Protein AF-A0A925SNQ6-F1 (afdb_monomer)

Structure (mmCIF, N/CA/C/O backbone):
data_AF-A0A925SNQ6-F1
#
_entry.id   AF-A0A925SNQ6-F1
#
loop_
_atom_site.group_PDB
_atom_site.id
_atom_site.type_symbol
_atom_site.label_atom_id
_atom_site.label_alt_id
_atom_site.label_comp_id
_atom_site.label_asym_id
_atom_site.label_entity_id
_atom_site.label_seq_id
_atom_site.pdbx_PDB_ins_code
_atom_site.Cartn_x
_atom_site.Cartn_y
_atom_site.Cartn_z
_atom_site.occupancy
_atom_site.B_iso_or_equiv
_atom_site.auth_seq_id
_atom_site.auth_comp_id
_atom_site.auth_asym_id
_atom_site.auth_atom_id
_atom_site.pdbx_PDB_model_num
ATOM 1 N N . MET A 1 1 ? 7.681 -14.887 9.398 1.00 51.47 1 MET A N 1
ATOM 2 C CA . MET A 1 1 ? 6.374 -14.818 8.702 1.00 51.47 1 MET A CA 1
ATOM 3 C C . MET A 1 1 ? 6.646 -14.800 7.192 1.00 51.47 1 MET A C 1
ATOM 5 O O . MET A 1 1 ? 6.186 -13.917 6.493 1.00 51.47 1 MET A O 1
ATOM 9 N N . GLU A 1 2 ? 7.468 -15.735 6.699 1.00 41.16 2 GLU A N 1
ATOM 10 C CA . GLU A 1 2 ? 8.160 -15.590 5.398 1.00 41.16 2 GLU A CA 1
ATOM 11 C C . GLU A 1 2 ? 7.410 -16.231 4.215 1.00 41.16 2 GLU A C 1
ATOM 13 O O . GLU A 1 2 ? 7.715 -15.932 3.071 1.00 41.16 2 GLU A O 1
ATOM 18 N N . ASN A 1 3 ? 6.364 -17.026 4.477 1.00 43.84 3 ASN A N 1
ATOM 19 C CA . ASN A 1 3 ? 5.560 -17.715 3.450 1.00 43.84 3 ASN A CA 1
ATOM 20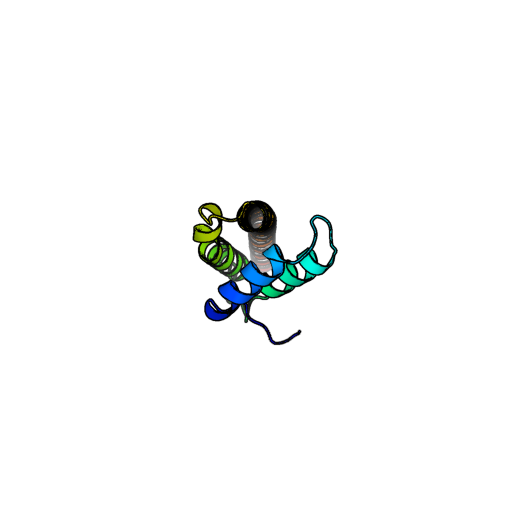 C C . ASN A 1 3 ? 4.154 -17.110 3.243 1.00 43.84 3 ASN A C 1
ATOM 22 O O . ASN A 1 3 ? 3.248 -17.793 2.778 1.00 43.84 3 ASN A O 1
ATOM 26 N N . TYR A 1 4 ? 3.923 -15.863 3.655 1.00 51.34 4 TYR A N 1
ATOM 27 C CA . TYR A 1 4 ? 2.594 -15.235 3.647 1.00 51.34 4 TYR A CA 1
ATOM 28 C C . TYR A 1 4 ? 2.375 -14.402 2.377 1.00 51.34 4 TYR A C 1
ATOM 30 O O . TYR A 1 4 ? 3.110 -13.445 2.189 1.00 51.34 4 TYR A O 1
ATOM 38 N N . ALA A 1 5 ? 1.383 -14.712 1.532 1.00 53.25 5 ALA A N 1
ATOM 39 C CA . ALA A 1 5 ? 1.168 -14.026 0.245 1.00 53.25 5 ALA A CA 1
ATOM 40 C C . ALA A 1 5 ? 0.043 -12.964 0.256 1.00 53.25 5 ALA A C 1
ATOM 42 O O . ALA A 1 5 ? -0.270 -12.379 -0.785 1.00 53.25 5 ALA A O 1
ATOM 43 N N . GLY A 1 6 ? -0.560 -12.684 1.418 1.00 55.88 6 GLY A N 1
ATOM 44 C CA . GLY A 1 6 ? -1.589 -11.647 1.555 1.00 55.88 6 GLY A CA 1
ATOM 45 C C . GLY A 1 6 ? -2.935 -12.019 0.932 1.00 55.88 6 GLY A C 1
ATOM 46 O O . GLY A 1 6 ? -3.615 -11.157 0.382 1.00 55.88 6 GLY A O 1
ATOM 47 N N . GLU A 1 7 ? -3.339 -13.290 0.986 1.00 66.12 7 GLU A N 1
ATOM 48 C CA . GLU A 1 7 ? -4.611 -13.742 0.421 1.00 66.12 7 GLU A CA 1
ATOM 49 C C . GLU A 1 7 ? -5.815 -13.030 1.065 1.00 66.12 7 GLU A C 1
ATOM 51 O O . GLU A 1 7 ? -5.816 -12.735 2.261 1.00 66.12 7 GLU A O 1
ATOM 56 N N . HIS A 1 8 ? -6.909 -12.837 0.319 1.00 61.94 8 HIS A N 1
ATOM 57 C CA . HIS A 1 8 ? -8.115 -12.141 0.798 1.00 61.94 8 HIS A CA 1
ATOM 58 C C . HIS A 1 8 ? -8.677 -12.654 2.138 1.00 61.94 8 HIS A C 1
ATOM 60 O O . HIS A 1 8 ? -9.262 -11.875 2.891 1.00 61.94 8 HIS A O 1
ATOM 66 N N . PHE A 1 9 ? -8.499 -13.936 2.483 1.00 64.81 9 PHE A N 1
ATOM 67 C CA . PHE A 1 9 ? -8.967 -14.471 3.771 1.00 64.81 9 PHE A CA 1
ATOM 68 C C . PHE A 1 9 ? -8.243 -13.833 4.970 1.00 64.81 9 PHE A C 1
ATOM 70 O O . PHE A 1 9 ? -8.800 -13.712 6.064 1.00 64.81 9 PHE A O 1
ATOM 77 N N . THR A 1 10 ? -7.015 -13.368 4.755 1.00 74.19 10 THR A N 1
ATOM 78 C CA . THR A 1 10 ? -6.146 -12.793 5.782 1.00 74.19 10 THR A CA 1
ATOM 79 C C . THR A 1 10 ? -6.475 -11.324 6.052 1.00 74.19 10 THR A C 1
ATOM 81 O O . THR A 1 10 ? -6.227 -10.829 7.148 1.00 74.19 10 THR A O 1
ATOM 84 N N . HIS A 1 11 ? -7.166 -10.652 5.121 1.00 83.00 11 HIS A N 1
ATOM 85 C CA . HIS A 1 11 ? -7.592 -9.254 5.244 1.00 83.00 11 HIS A CA 1
ATOM 86 C C . HIS A 1 11 ? -8.453 -9.014 6.485 1.00 83.00 11 HIS A C 1
ATOM 88 O O . HIS A 1 11 ? -8.384 -7.960 7.118 1.00 83.00 11 HIS A O 1
ATOM 94 N N . ARG A 1 12 ? -9.267 -10.002 6.875 1.00 85.94 12 ARG A N 1
ATOM 95 C CA . ARG A 1 12 ? -10.040 -9.937 8.119 1.00 85.94 12 ARG A CA 1
ATOM 96 C C . ARG A 1 12 ? -9.127 -9.879 9.345 1.00 85.94 12 ARG A C 1
ATOM 98 O O . ARG A 1 12 ? -9.395 -9.092 10.248 1.00 85.94 12 ARG A O 1
ATOM 105 N N . ILE A 1 13 ? -8.072 -10.690 9.363 1.00 88.31 13 ILE A N 1
ATOM 106 C CA . ILE A 1 13 ? -7.112 -10.754 10.468 1.00 88.31 13 ILE A CA 1
ATOM 107 C C . ILE A 1 13 ? -6.290 -9.467 10.508 1.00 88.31 13 ILE A C 1
ATOM 109 O O . ILE A 1 13 ? -6.194 -8.857 11.565 1.00 88.31 13 ILE A O 1
ATOM 113 N N . CYS A 1 14 ? -5.786 -8.992 9.367 1.00 90.75 14 CYS A N 1
ATOM 114 C CA . CYS A 1 14 ? -5.042 -7.733 9.287 1.00 90.75 14 CYS A CA 1
ATOM 115 C C . CYS A 1 14 ? -5.861 -6.551 9.817 1.00 90.75 14 CYS A C 1
ATOM 117 O O . CYS A 1 14 ? -5.369 -5.800 10.653 1.00 90.75 14 CYS A O 1
ATOM 119 N N . ARG A 1 15 ? -7.133 -6.420 9.412 1.00 92.25 15 ARG A N 1
ATOM 120 C CA . ARG A 1 15 ? -8.017 -5.369 9.945 1.00 92.25 15 ARG A CA 1
ATOM 121 C C . ARG A 1 15 ? -8.220 -5.495 11.453 1.00 92.25 15 ARG A C 1
ATOM 123 O O . ARG A 1 15 ? -8.112 -4.496 12.154 1.00 92.25 15 ARG A O 1
ATOM 130 N N . ALA A 1 16 ? -8.447 -6.708 11.958 1.00 91.69 16 ALA A N 1
ATOM 131 C CA . ALA A 1 16 ? -8.577 -6.939 13.396 1.00 91.69 16 ALA A CA 1
ATOM 132 C C . ALA A 1 16 ? -7.293 -6.566 14.162 1.00 91.69 16 ALA A C 1
ATOM 134 O O . ALA A 1 16 ? -7.378 -5.955 15.223 1.00 91.69 16 ALA A O 1
ATOM 135 N N . LEU A 1 17 ? -6.115 -6.874 13.608 1.00 92.75 17 LEU A N 1
ATOM 136 C CA . LEU A 1 17 ? -4.823 -6.478 14.172 1.00 92.75 17 LEU A CA 1
ATOM 137 C C . LEU A 1 17 ? -4.666 -4.951 14.200 1.00 92.75 17 LEU A C 1
ATOM 139 O O . LEU A 1 17 ? -4.322 -4.394 15.236 1.00 92.75 17 LEU A O 1
ATOM 143 N N . ILE A 1 18 ? -4.983 -4.261 13.104 1.00 94.44 18 ILE A N 1
ATOM 144 C CA . ILE A 1 18 ? -4.919 -2.790 13.025 1.00 94.44 18 ILE A CA 1
ATOM 145 C C . ILE A 1 18 ? -5.847 -2.128 14.056 1.00 94.44 18 ILE A C 1
ATOM 147 O O . ILE A 1 18 ? -5.519 -1.080 14.607 1.00 94.44 18 ILE A O 1
ATOM 151 N N . GLU A 1 19 ? -7.006 -2.727 14.345 1.00 93.81 19 GLU A N 1
ATOM 152 C CA . GLU A 1 19 ? -7.929 -2.200 15.357 1.00 93.81 19 GLU A CA 1
ATOM 153 C C . GLU A 1 19 ? -7.349 -2.273 16.780 1.00 93.81 19 GLU A C 1
ATOM 155 O O . GLU A 1 19 ? -7.487 -1.310 17.543 1.00 93.81 19 GLU A O 1
ATOM 160 N N . ILE A 1 20 ? -6.701 -3.390 17.134 1.00 94.38 20 ILE A N 1
ATOM 161 C CA . ILE A 1 20 ? -6.170 -3.624 18.489 1.00 94.38 20 ILE A CA 1
ATOM 162 C C . ILE A 1 20 ? -4.805 -2.975 18.724 1.00 94.38 20 ILE A C 1
ATOM 164 O O . ILE A 1 20 ? -4.483 -2.632 19.861 1.00 94.38 20 ILE A O 1
ATOM 168 N N . ILE A 1 21 ? -3.996 -2.813 17.675 1.00 93.00 21 ILE A N 1
ATOM 169 C CA . ILE A 1 21 ? -2.658 -2.244 17.795 1.00 93.00 21 ILE A CA 1
ATOM 170 C C . ILE A 1 21 ? -2.778 -0.730 18.099 1.00 93.00 21 ILE A C 1
ATOM 172 O O . ILE A 1 21 ? -3.609 -0.026 17.499 1.00 93.00 21 ILE A O 1
ATOM 176 N N . PRO A 1 22 ? -2.011 -0.200 19.073 1.00 93.06 22 PRO A N 1
ATOM 177 C CA . PRO A 1 22 ? -1.955 1.234 19.330 1.00 93.06 22 PRO A CA 1
ATOM 178 C C . PRO A 1 22 ? -1.485 2.019 18.105 1.00 93.06 22 PRO A C 1
ATOM 180 O O . PRO A 1 22 ? -0.723 1.531 17.274 1.00 93.06 22 PRO A O 1
ATOM 183 N N . GLU A 1 23 ? -1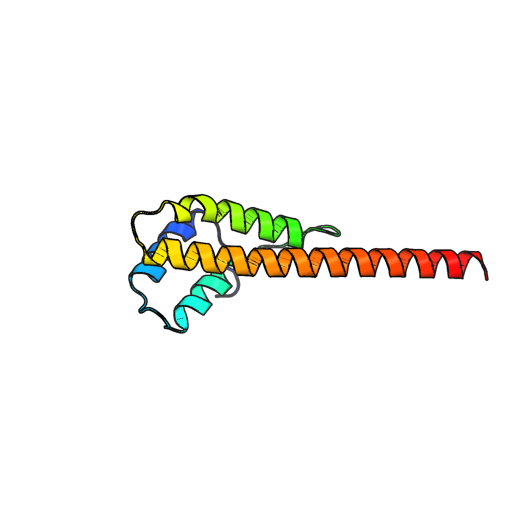.939 3.262 17.996 1.00 84.00 23 GLU A N 1
ATOM 184 C CA . GLU A 1 23 ? -1.432 4.163 16.962 1.00 84.00 23 GLU A CA 1
ATOM 185 C C . GLU A 1 23 ? 0.061 4.428 17.224 1.00 84.00 23 GLU A C 1
ATOM 187 O O . GLU A 1 23 ? 0.457 4.603 18.376 1.00 84.00 23 GLU A O 1
ATOM 192 N N . ASN A 1 24 ? 0.878 4.440 16.166 1.00 85.12 24 ASN A N 1
ATOM 193 C CA . ASN A 1 24 ? 2.347 4.572 16.206 1.00 85.12 24 ASN A CA 1
ATOM 194 C C . ASN A 1 24 ? 3.124 3.376 16.784 1.00 85.12 24 ASN A C 1
ATOM 196 O O . ASN A 1 24 ? 4.303 3.505 17.095 1.00 85.12 24 ASN A O 1
ATOM 200 N N . ASP A 1 25 ? 2.491 2.214 16.925 1.00 92.75 25 ASP A N 1
ATOM 201 C CA . ASP A 1 25 ? 3.186 0.984 17.297 1.00 92.75 25 ASP A CA 1
ATOM 202 C C . ASP A 1 25 ? 3.836 0.327 16.067 1.00 92.75 25 ASP A C 1
ATOM 204 O O . ASP A 1 25 ? 3.179 0.111 15.043 1.00 92.75 25 ASP A O 1
ATOM 208 N N . ASP A 1 26 ? 5.111 -0.050 16.184 1.00 90.06 26 ASP A N 1
ATOM 209 C CA . ASP A 1 26 ? 5.912 -0.640 15.099 1.00 90.06 26 ASP A CA 1
ATOM 210 C C . ASP A 1 26 ? 5.307 -1.928 14.515 1.00 90.06 26 ASP A C 1
ATOM 212 O O . ASP A 1 26 ? 5.580 -2.304 13.370 1.00 90.06 26 ASP A O 1
ATOM 216 N N . ARG A 1 27 ? 4.428 -2.612 15.260 1.00 91.50 27 ARG A N 1
ATOM 217 C CA . ARG A 1 27 ? 3.716 -3.796 14.758 1.00 91.50 27 ARG A CA 1
ATOM 218 C C . ARG A 1 27 ? 2.780 -3.469 13.597 1.00 91.50 27 ARG A C 1
ATOM 220 O O . ARG A 1 27 ? 2.504 -4.368 12.804 1.00 91.50 27 ARG A O 1
ATOM 227 N N . LEU A 1 28 ? 2.344 -2.217 13.431 1.00 92.12 28 LEU A N 1
ATOM 228 C CA . LEU A 1 28 ? 1.633 -1.787 12.220 1.00 92.12 28 LEU A CA 1
ATOM 229 C C . LEU A 1 28 ? 2.510 -1.960 10.971 1.00 92.12 28 LEU A C 1
ATOM 231 O O . LEU A 1 28 ? 2.020 -2.441 9.951 1.00 92.12 28 LEU A O 1
ATOM 235 N N . GLY A 1 29 ? 3.814 -1.689 11.078 1.00 90.56 29 GLY A N 1
ATOM 236 C CA . GLY A 1 29 ? 4.778 -1.950 10.008 1.00 90.56 29 GLY A CA 1
ATOM 237 C C . GLY A 1 29 ? 4.908 -3.440 9.681 1.00 90.56 29 GLY A C 1
ATOM 238 O O . GLY A 1 29 ? 5.038 -3.818 8.522 1.00 90.56 29 GLY A O 1
ATOM 239 N N . SER A 1 30 ? 4.774 -4.324 10.674 1.00 89.81 30 SER A N 1
ATOM 240 C CA . SER A 1 30 ? 4.744 -5.775 10.422 1.00 89.81 30 SER A CA 1
ATOM 241 C C . SER A 1 30 ? 3.496 -6.207 9.643 1.00 89.81 30 SER A C 1
ATOM 243 O O . SER A 1 30 ? 3.585 -7.078 8.778 1.00 89.81 30 SER A O 1
ATOM 245 N N . VAL A 1 31 ? 2.338 -5.590 9.917 1.00 91.12 31 VAL A N 1
ATOM 246 C CA . VAL A 1 31 ? 1.105 -5.826 9.144 1.00 91.12 31 VAL A CA 1
ATOM 247 C C . VAL A 1 31 ? 1.273 -5.332 7.707 1.00 91.12 31 VAL A C 1
ATOM 249 O O . VAL A 1 31 ? 0.871 -6.026 6.775 1.00 91.12 31 VAL A O 1
ATOM 252 N N . GLU A 1 32 ? 1.904 -4.174 7.519 1.00 90.75 32 GLU A N 1
ATOM 253 C CA . GLU A 1 32 ? 2.251 -3.655 6.195 1.00 90.75 32 GLU A CA 1
ATOM 254 C C . GLU A 1 32 ? 3.166 -4.613 5.425 1.00 90.75 32 GLU A C 1
ATOM 256 O O . GLU A 1 32 ? 2.843 -4.968 4.293 1.00 90.75 32 GLU A O 1
ATOM 261 N N . VAL A 1 33 ? 4.264 -5.076 6.031 1.00 87.50 33 VAL A N 1
ATOM 262 C CA . VAL A 1 33 ? 5.204 -6.024 5.404 1.00 87.50 33 VAL A CA 1
ATOM 263 C C . VAL A 1 33 ? 4.499 -7.316 5.005 1.00 87.50 33 VAL A C 1
ATOM 265 O O . VAL A 1 33 ? 4.709 -7.816 3.900 1.00 87.50 33 VAL A O 1
ATOM 268 N N . ALA A 1 34 ? 3.629 -7.833 5.873 1.00 86.50 34 ALA A N 1
ATOM 269 C CA . ALA A 1 34 ? 2.825 -9.001 5.560 1.00 86.50 34 ALA A CA 1
ATOM 270 C C . ALA A 1 34 ? 1.954 -8.728 4.320 1.00 86.50 34 ALA A C 1
ATOM 272 O O . ALA A 1 34 ? 2.043 -9.454 3.331 1.00 86.50 34 ALA A O 1
ATOM 273 N N . LEU A 1 35 ? 1.160 -7.652 4.328 1.00 87.56 35 LEU A N 1
ATOM 274 C CA . LEU A 1 35 ? 0.294 -7.289 3.200 1.00 87.56 35 LEU A CA 1
ATOM 275 C C . LEU A 1 35 ? 1.078 -7.028 1.913 1.00 87.56 35 LEU A C 1
ATOM 277 O O . LEU A 1 35 ? 0.575 -7.298 0.827 1.00 87.56 35 LEU A O 1
ATOM 281 N N . LEU A 1 36 ? 2.297 -6.506 2.016 1.00 86.19 36 LEU A N 1
ATOM 282 C CA . LEU A 1 36 ? 3.169 -6.188 0.893 1.00 86.19 36 LEU A CA 1
ATOM 283 C C . LEU A 1 36 ? 3.753 -7.425 0.209 1.00 86.19 36 LEU A C 1
ATOM 285 O O . LEU A 1 36 ? 4.043 -7.343 -0.981 1.00 86.19 36 LEU A O 1
ATOM 289 N N . ASN A 1 37 ? 3.905 -8.551 0.903 1.00 80.81 37 ASN A N 1
ATOM 290 C CA . ASN A 1 37 ? 4.542 -9.730 0.326 1.00 80.81 37 ASN A CA 1
ATOM 291 C C . ASN A 1 37 ? 3.773 -10.219 -0.918 1.00 80.81 37 ASN A C 1
ATOM 293 O O . ASN A 1 37 ? 2.592 -10.572 -0.846 1.00 80.81 37 ASN A O 1
ATOM 297 N N . THR A 1 38 ? 4.408 -10.155 -2.087 1.00 66.88 38 THR A N 1
ATOM 298 C CA . THR A 1 38 ? 3.861 -10.599 -3.371 1.00 66.88 38 THR A CA 1
ATOM 299 C C . THR A 1 38 ? 4.317 -12.042 -3.584 1.00 66.88 38 THR A C 1
ATOM 301 O O . THR A 1 38 ? 5.511 -12.316 -3.588 1.00 66.88 38 THR A O 1
ATOM 304 N N . GL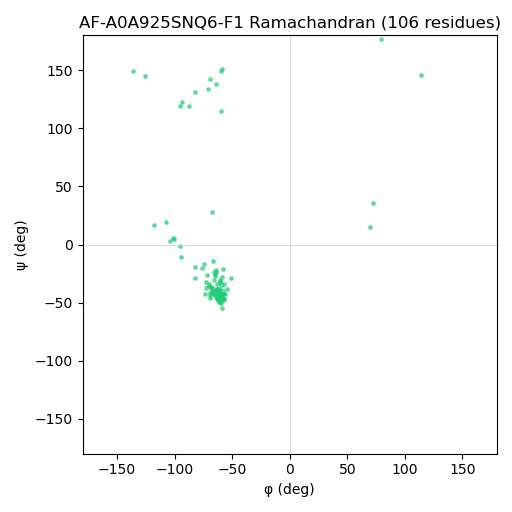Y A 1 39 ? 3.392 -12.993 -3.765 1.00 60.34 39 GLY A N 1
ATOM 305 C CA . GLY A 1 39 ? 3.704 -14.418 -3.998 1.00 60.34 39 GLY A CA 1
ATOM 306 C C . GLY A 1 39 ? 4.391 -14.725 -5.343 1.00 60.34 39 GLY A C 1
ATOM 307 O O . GLY A 1 39 ? 4.214 -15.811 -5.886 1.00 60.34 39 GLY A O 1
ATOM 308 N N . GLY A 1 40 ? 5.137 -13.764 -5.892 1.00 57.91 40 GLY A N 1
ATOM 309 C CA . GLY A 1 40 ? 5.755 -13.763 -7.213 1.00 57.91 40 GLY A CA 1
ATOM 310 C C . GLY A 1 40 ? 5.149 -12.698 -8.131 1.00 57.91 40 GLY A C 1
ATOM 311 O O . GLY A 1 40 ? 3.955 -12.410 -8.066 1.00 57.91 40 GLY A O 1
ATOM 312 N N . ALA A 1 41 ? 5.977 -12.119 -9.001 1.00 68.25 41 ALA A N 1
ATOM 313 C CA . ALA A 1 41 ? 5.513 -11.325 -10.132 1.00 68.25 41 ALA A CA 1
ATOM 314 C C . ALA A 1 41 ? 6.301 -11.687 -11.392 1.00 68.25 41 ALA A C 1
ATOM 316 O O . ALA A 1 41 ? 7.463 -12.083 -11.306 1.00 68.25 41 ALA A O 1
ATOM 317 N N . TRP A 1 42 ? 5.658 -11.568 -12.551 1.00 60.22 42 TRP A N 1
ATOM 318 C CA . TRP A 1 42 ? 6.191 -12.051 -13.823 1.00 60.22 42 TRP A CA 1
ATOM 319 C C . TRP A 1 42 ? 6.209 -10.937 -14.865 1.00 60.22 42 TRP A C 1
ATOM 321 O O . TRP A 1 42 ? 5.310 -10.103 -14.907 1.00 60.22 42 TRP A O 1
ATOM 331 N N . GLY A 1 43 ? 7.225 -10.949 -15.727 1.00 66.88 43 GLY A N 1
ATOM 332 C CA . GLY A 1 43 ? 7.369 -9.970 -16.801 1.00 66.88 43 GLY A CA 1
ATOM 333 C C . GLY A 1 43 ? 7.921 -8.616 -16.350 1.00 66.88 43 GLY A C 1
ATOM 334 O O . GLY A 1 43 ? 8.182 -8.361 -15.177 1.00 66.88 43 GLY A O 1
ATOM 335 N N . GLU A 1 44 ? 8.119 -7.739 -17.328 1.00 68.19 44 GLU A N 1
ATOM 336 C CA . GLU A 1 44 ? 8.826 -6.461 -17.185 1.00 68.19 44 GLU A CA 1
ATOM 337 C C . GLU A 1 44 ? 8.135 -5.447 -16.257 1.00 68.19 44 GLU A C 1
ATOM 339 O O . GLU A 1 44 ? 8.803 -4.608 -15.656 1.00 68.19 44 GLU A O 1
ATOM 344 N N . PHE A 1 45 ? 6.815 -5.566 -16.099 1.00 76.19 45 PHE A N 1
ATOM 345 C CA . PHE A 1 45 ? 5.992 -4.739 -15.210 1.00 76.19 45 PHE A CA 1
ATOM 346 C C . PHE A 1 45 ? 5.308 -5.548 -14.106 1.00 76.19 45 PHE A C 1
ATOM 348 O O . PHE A 1 45 ? 4.391 -5.046 -13.457 1.00 76.19 45 PHE A O 1
ATOM 355 N N . GLY A 1 46 ? 5.764 -6.778 -13.846 1.00 82.50 46 GLY A N 1
ATOM 356 C CA . G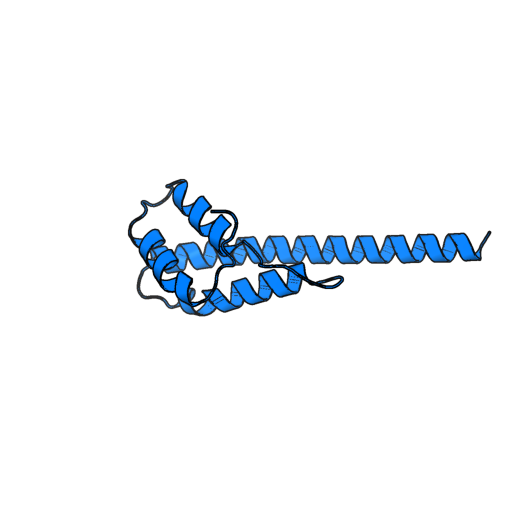LY A 1 46 ? 5.107 -7.669 -12.891 1.00 82.50 46 GLY A CA 1
ATOM 357 C C . GLY A 1 46 ? 4.926 -7.037 -11.508 1.00 82.50 46 GLY A C 1
ATOM 358 O O . GLY A 1 46 ? 3.877 -7.192 -10.891 1.00 82.50 46 GLY A O 1
ATOM 359 N N . MET A 1 47 ? 5.905 -6.263 -11.028 1.00 86.19 47 MET A N 1
ATOM 360 C CA . MET A 1 47 ? 5.787 -5.594 -9.725 1.00 86.19 47 MET A CA 1
ATOM 361 C C . MET A 1 47 ? 4.770 -4.450 -9.718 1.00 86.19 47 MET A C 1
ATOM 363 O O . MET A 1 47 ? 4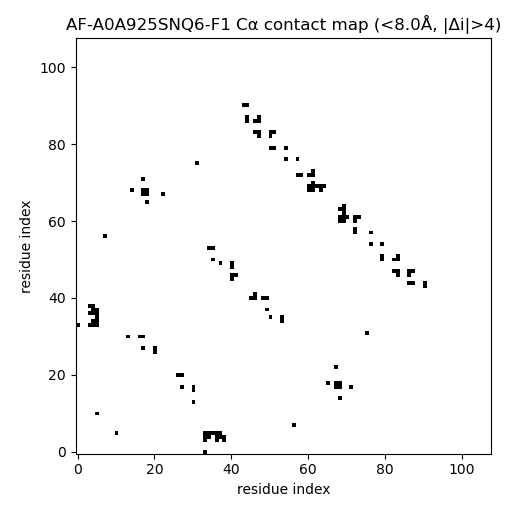.058 -4.290 -8.730 1.00 86.19 47 MET A O 1
ATOM 367 N N . VAL A 1 48 ? 4.640 -3.701 -10.817 1.00 89.88 48 VAL A N 1
ATOM 368 C CA . VAL A 1 48 ? 3.608 -2.660 -10.953 1.00 89.88 48 VAL A CA 1
ATOM 369 C C . VAL A 1 48 ? 2.218 -3.288 -10.868 1.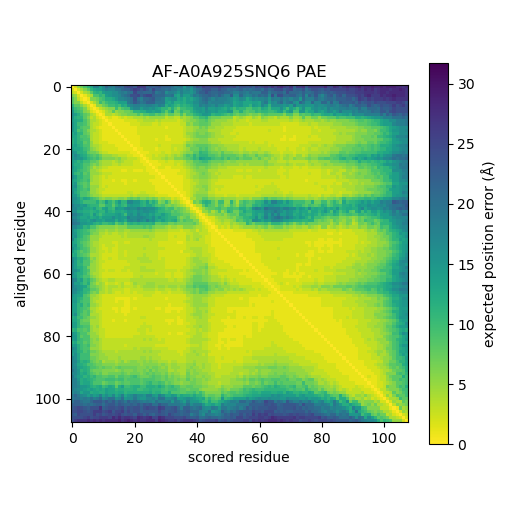00 89.88 48 VAL A C 1
ATOM 371 O O . VAL A 1 48 ? 1.378 -2.824 -10.098 1.00 89.88 48 VAL A O 1
ATOM 374 N N . GLU A 1 49 ? 1.995 -4.382 -11.598 1.00 87.62 49 GLU A N 1
ATOM 375 C CA . GLU A 1 49 ? 0.733 -5.125 -11.565 1.00 87.62 49 GLU A CA 1
ATOM 376 C C . GLU A 1 49 ? 0.459 -5.706 -10.173 1.00 87.62 49 GLU A C 1
ATOM 378 O O . GLU A 1 49 ? -0.639 -5.551 -9.636 1.00 87.62 49 GLU A O 1
ATOM 383 N N . ALA A 1 50 ? 1.469 -6.304 -9.536 1.00 89.19 50 ALA A N 1
ATOM 384 C CA . ALA A 1 50 ? 1.336 -6.874 -8.201 1.00 89.19 50 ALA A CA 1
ATOM 385 C C . ALA A 1 50 ? 0.977 -5.813 -7.144 1.00 89.19 50 ALA A C 1
ATOM 387 O O . ALA A 1 50 ? 0.117 -6.048 -6.289 1.00 89.19 50 ALA A O 1
ATOM 388 N N . TYR A 1 51 ? 1.587 -4.625 -7.207 1.00 91.62 51 TYR A N 1
ATOM 389 C CA . TYR A 1 51 ? 1.234 -3.510 -6.327 1.00 91.62 51 TYR A CA 1
ATOM 390 C C . TYR A 1 51 ? -0.161 -2.953 -6.624 1.00 91.62 51 TYR A C 1
ATOM 392 O O . TYR A 1 51 ? -0.889 -2.623 -5.685 1.00 91.62 51 TYR A O 1
ATOM 400 N N . GLN A 1 52 ? -0.576 -2.903 -7.891 1.00 90.94 52 GLN A N 1
ATOM 401 C CA . GLN A 1 52 ? -1.922 -2.471 -8.262 1.00 90.94 52 GLN A CA 1
ATOM 402 C C . GLN A 1 52 ? -2.991 -3.429 -7.712 1.00 90.94 52 GLN A C 1
ATOM 404 O O . GLN A 1 52 ? -3.930 -2.980 -7.054 1.00 90.94 52 GLN A O 1
ATOM 409 N N . VAL A 1 53 ? -2.790 -4.745 -7.845 1.00 88.38 53 VAL A N 1
ATOM 410 C CA . VAL A 1 53 ? -3.673 -5.762 -7.244 1.00 88.38 53 VAL A CA 1
ATOM 411 C C . VAL A 1 53 ? -3.792 -5.566 -5.730 1.00 88.38 53 VAL A C 1
ATOM 413 O O . VAL A 1 53 ? -4.893 -5.621 -5.181 1.00 88.38 53 VAL A O 1
ATOM 416 N N . LYS A 1 54 ? -2.686 -5.271 -5.034 1.00 88.12 54 LYS A N 1
ATOM 417 C CA . LYS A 1 54 ? -2.710 -5.002 -3.586 1.00 88.12 54 LYS A CA 1
ATOM 418 C C . LYS A 1 54 ? -3.476 -3.731 -3.230 1.00 88.12 54 LYS A C 1
ATOM 420 O O . LYS A 1 54 ? -4.230 -3.743 -2.255 1.00 88.12 54 LYS A O 1
ATOM 425 N N . LYS A 1 55 ? -3.344 -2.655 -4.017 1.00 92.44 55 LYS A N 1
ATOM 426 C CA . LYS A 1 55 ? -4.150 -1.434 -3.830 1.00 92.44 55 LYS A CA 1
ATOM 427 C C . LYS A 1 55 ? -5.638 -1.738 -3.948 1.00 92.44 55 LYS A C 1
ATOM 429 O O . LYS A 1 55 ? -6.419 -1.267 -3.117 1.00 92.44 55 LYS A O 1
ATOM 434 N N . ASP A 1 56 ? -6.022 -2.519 -4.950 1.00 90.12 56 ASP A N 1
ATOM 435 C CA . ASP A 1 56 ? -7.420 -2.865 -5.203 1.00 90.12 56 ASP A CA 1
ATOM 436 C C . ASP A 1 56 ? -7.977 -3.773 -4.102 1.00 90.12 56 ASP A C 1
ATOM 438 O O . ASP A 1 56 ? -9.091 -3.564 -3.617 1.00 90.12 56 ASP A O 1
ATOM 442 N N . ALA A 1 57 ? -7.159 -4.693 -3.588 1.00 87.69 57 ALA A N 1
ATOM 443 C CA . ALA A 1 57 ? -7.541 -5.600 -2.512 1.00 87.69 57 ALA A CA 1
ATOM 444 C C . ALA A 1 57 ? -7.862 -4.882 -1.178 1.00 87.69 57 ALA A C 1
ATOM 446 O O . ALA A 1 57 ? -8.629 -5.410 -0.363 1.00 87.69 57 ALA A O 1
ATOM 447 N N . VAL A 1 58 ? -7.323 -3.675 -0.960 1.00 91.38 58 VAL A N 1
ATOM 448 C CA . VAL A 1 58 ? -7.635 -2.817 0.201 1.00 91.38 58 VAL A CA 1
ATOM 449 C C . VAL A 1 58 ? -8.566 -1.646 -0.132 1.00 91.38 58 VAL A C 1
ATOM 451 O O . VAL A 1 58 ? -8.859 -0.843 0.749 1.00 91.38 58 VAL A O 1
ATOM 454 N N . ALA A 1 59 ? -9.067 -1.519 -1.366 1.00 91.56 59 ALA A N 1
ATOM 455 C CA . ALA A 1 59 ? -9.911 -0.385 -1.765 1.00 91.56 59 ALA A CA 1
ATOM 456 C C . ALA A 1 59 ? -11.159 -0.249 -0.878 1.00 91.56 59 ALA A C 1
ATOM 458 O O . ALA A 1 59 ? -11.475 0.834 -0.392 1.00 91.56 59 ALA A O 1
ATOM 459 N N . THR A 1 60 ? -11.801 -1.377 -0.567 1.00 91.38 60 THR A N 1
ATOM 460 C CA . THR A 1 60 ? -12.985 -1.431 0.307 1.00 91.38 60 THR A CA 1
ATOM 461 C C . THR A 1 60 ? -12.692 -1.047 1.760 1.00 91.38 60 THR A C 1
ATOM 463 O O . THR A 1 60 ? -13.614 -0.803 2.536 1.00 91.38 60 THR A O 1
ATOM 466 N N . TRP A 1 61 ? -11.421 -0.988 2.169 1.00 94.38 61 TRP A N 1
ATOM 467 C CA . TRP A 1 61 ? -11.059 -0.615 3.536 1.00 94.38 61 TRP A CA 1
ATOM 468 C C . TRP A 1 61 ? -11.180 0.889 3.767 1.00 94.38 61 TRP A C 1
ATOM 470 O O . TRP A 1 61 ? -11.343 1.299 4.912 1.00 94.38 61 TRP A O 1
ATOM 480 N N . LEU A 1 62 ? -11.167 1.693 2.699 1.00 93.88 62 LEU A N 1
ATOM 481 C CA . LEU A 1 62 ? -11.369 3.142 2.759 1.00 93.88 62 LEU A CA 1
ATOM 482 C C . LEU A 1 62 ? -12.785 3.518 3.211 1.00 93.88 62 LEU A C 1
ATOM 484 O O . LEU A 1 62 ? -12.990 4.582 3.779 1.00 93.88 62 LEU A O 1
ATOM 488 N N . GLU A 1 63 ? -13.753 2.625 3.030 1.00 91.94 63 GLU A N 1
ATOM 489 C CA . GLU A 1 63 ? -15.142 2.812 3.464 1.00 91.94 63 GLU A CA 1
ATOM 490 C C . GLU A 1 63 ? -15.445 2.051 4.765 1.00 91.94 63 GLU A C 1
ATOM 492 O O . GLU A 1 63 ? -16.581 2.000 5.236 1.00 91.94 63 GLU A O 1
ATOM 497 N N . TYR A 1 64 ? -14.429 1.437 5.380 1.00 91.12 64 TYR A N 1
ATOM 498 C CA . TYR A 1 64 ? -14.628 0.600 6.554 1.00 91.12 64 TYR A CA 1
ATOM 499 C C . TYR A 1 64 ? -15.041 1.442 7.776 1.00 91.12 64 TYR A C 1
ATOM 501 O O . TYR A 1 64 ? -14.480 2.520 7.983 1.00 91.12 64 TYR A O 1
ATOM 509 N N . PRO A 1 65 ? -15.952 0.972 8.655 1.00 91.31 65 PRO A N 1
ATOM 510 C CA . PRO A 1 65 ? -16.468 1.783 9.768 1.00 91.31 65 PRO A CA 1
ATOM 511 C C . PRO A 1 65 ? -15.398 2.284 10.748 1.00 91.31 65 PRO A C 1
ATOM 513 O O . PRO A 1 65 ? -15.550 3.336 11.372 1.00 91.31 65 PRO A O 1
ATOM 516 N N . ARG A 1 66 ? -14.288 1.554 10.883 1.00 92.56 66 ARG A N 1
ATOM 517 C CA . ARG A 1 66 ? -13.226 1.848 11.851 1.00 92.56 66 ARG A CA 1
ATOM 518 C C . ARG A 1 66 ? -12.197 2.819 11.279 1.00 92.56 66 ARG A C 1
ATOM 520 O O . ARG A 1 66 ? -11.493 2.489 10.329 1.00 92.56 66 ARG A O 1
ATOM 527 N N . THR A 1 67 ? -12.047 3.977 11.921 1.00 93.50 67 THR A N 1
ATOM 528 C CA . THR A 1 67 ? -11.132 5.045 11.482 1.00 93.50 67 THR A CA 1
ATOM 529 C C . THR A 1 67 ? -9.677 4.590 11.374 1.00 93.50 67 THR A C 1
ATOM 531 O O . THR A 1 67 ? -9.030 4.918 10.387 1.00 93.50 67 THR A O 1
ATOM 534 N N . LYS A 1 68 ? -9.183 3.769 12.314 1.00 94.19 68 LYS A N 1
ATOM 535 C CA . LYS A 1 68 ? -7.815 3.218 12.258 1.00 94.19 68 LYS A CA 1
ATOM 536 C C . LYS A 1 68 ? -7.552 2.403 10.992 1.00 94.19 68 LYS A C 1
ATOM 538 O O . LYS A 1 68 ? -6.510 2.543 10.367 1.00 94.19 68 LYS A O 1
ATOM 543 N N . VAL A 1 69 ? -8.521 1.576 10.599 1.00 94.50 69 VAL A N 1
ATOM 544 C CA . VAL A 1 69 ? -8.417 0.739 9.398 1.00 94.50 69 VAL A CA 1
ATOM 545 C C . VAL A 1 69 ? -8.412 1.602 8.137 1.00 94.50 69 VAL A C 1
ATOM 547 O O . VAL A 1 69 ? -7.606 1.349 7.245 1.00 94.50 69 VAL A O 1
ATOM 550 N N . ARG A 1 70 ? -9.255 2.645 8.080 1.00 95.81 70 ARG A N 1
ATOM 551 C CA . ARG A 1 70 ? -9.255 3.602 6.961 1.00 95.81 70 ARG A CA 1
ATOM 552 C C . ARG A 1 70 ? -7.917 4.332 6.846 1.00 95.81 70 ARG A C 1
ATOM 554 O O . ARG A 1 70 ? -7.322 4.328 5.776 1.00 95.81 70 ARG A O 1
ATOM 561 N N . ALA A 1 71 ? -7.420 4.883 7.954 1.00 95.00 71 ALA A N 1
ATOM 562 C CA . ALA A 1 71 ? -6.153 5.610 7.991 1.00 95.00 71 ALA A CA 1
ATOM 563 C C . ALA A 1 71 ? -4.973 4.728 7.551 1.00 95.00 71 ALA A C 1
ATOM 565 O O . ALA A 1 71 ? -4.167 5.140 6.718 1.00 95.00 71 ALA A O 1
ATOM 566 N N . PHE A 1 72 ? -4.921 3.485 8.040 1.00 95.31 72 PHE A N 1
ATOM 567 C CA . PHE A 1 72 ? -3.922 2.513 7.602 1.00 95.31 72 PHE A CA 1
ATOM 568 C C . PHE A 1 72 ? -4.025 2.238 6.095 1.00 95.31 72 PHE A C 1
ATOM 570 O O . PHE A 1 72 ? -3.020 2.265 5.390 1.00 95.31 72 PHE A O 1
ATOM 577 N N . ALA A 1 73 ? -5.236 2.007 5.577 1.00 95.38 73 ALA A N 1
ATOM 578 C CA . ALA A 1 73 ? -5.445 1.735 4.156 1.00 95.38 73 ALA A CA 1
ATOM 579 C C . ALA A 1 73 ? -5.032 2.918 3.262 1.00 95.38 73 ALA A C 1
ATOM 581 O O . ALA A 1 73 ? -4.439 2.705 2.205 1.00 95.38 73 ALA A O 1
ATOM 582 N N . GLU A 1 74 ? -5.296 4.157 3.683 1.00 96.38 74 GLU A N 1
ATOM 583 C CA . GLU A 1 74 ? -4.850 5.362 2.976 1.00 96.38 74 GLU A CA 1
ATOM 584 C C . GLU A 1 74 ? -3.322 5.456 2.914 1.00 96.38 74 GLU A C 1
ATOM 586 O O . GLU A 1 74 ? -2.761 5.678 1.838 1.00 96.38 74 GLU A O 1
ATOM 591 N N . GLN A 1 75 ? -2.640 5.258 4.046 1.00 95.44 75 GLN A N 1
ATOM 592 C CA . GLN A 1 75 ? -1.176 5.283 4.111 1.00 95.44 75 GLN A CA 1
ATOM 593 C C . GLN A 1 75 ? -0.558 4.169 3.265 1.00 95.44 75 GLN A C 1
ATOM 595 O O . GLN A 1 75 ? 0.330 4.431 2.451 1.00 95.44 75 GLN A O 1
ATOM 600 N N . TYR A 1 76 ? -1.084 2.952 3.387 1.00 95.12 76 TYR A N 1
ATOM 601 C CA . TYR A 1 76 ? -0.623 1.795 2.631 1.00 95.12 76 TYR A CA 1
ATOM 602 C C . TYR A 1 76 ? -0.773 2.000 1.117 1.00 95.12 76 TYR A C 1
ATOM 604 O O . TYR A 1 76 ? 0.159 1.743 0.355 1.00 95.12 76 TYR A O 1
ATOM 612 N N . ARG A 1 77 ? -1.913 2.542 0.662 1.00 95.62 77 ARG A N 1
ATOM 613 C CA . ARG A 1 77 ? -2.127 2.859 -0.760 1.00 95.62 77 ARG A CA 1
ATOM 614 C C . ARG A 1 77 ? -1.148 3.915 -1.273 1.00 95.62 77 ARG A C 1
ATOM 616 O O . ARG A 1 77 ? -0.588 3.711 -2.344 1.00 95.62 77 ARG A O 1
ATOM 623 N N . ARG A 1 78 ? -0.879 4.978 -0.503 1.00 96.88 78 ARG A N 1
ATOM 624 C CA . ARG A 1 78 ? 0.122 6.002 -0.868 1.00 96.88 78 ARG A CA 1
ATOM 625 C C . ARG A 1 78 ? 1.531 5.422 -0.969 1.00 96.88 78 ARG A C 1
ATOM 627 O O . ARG A 1 78 ? 2.278 5.766 -1.880 1.00 96.88 78 ARG A O 1
ATOM 634 N N . MET A 1 79 ? 1.899 4.526 -0.055 1.00 95.44 79 MET A N 1
ATOM 635 C CA . MET A 1 79 ? 3.179 3.824 -0.138 1.00 95.44 79 MET A CA 1
ATOM 636 C C . MET A 1 79 ? 3.261 2.976 -1.420 1.00 95.44 79 MET A C 1
ATOM 638 O O . MET A 1 79 ? 4.283 3.012 -2.107 1.00 95.44 79 MET A O 1
ATOM 642 N N . LEU A 1 80 ? 2.196 2.249 -1.776 1.00 95.31 80 LEU A N 1
ATOM 643 C CA . LEU A 1 80 ? 2.144 1.479 -3.025 1.00 95.31 80 LEU A CA 1
ATOM 644 C C . LEU A 1 80 ? 2.219 2.376 -4.268 1.00 95.31 80 LEU A C 1
ATOM 646 O O . LEU A 1 80 ? 2.919 2.017 -5.208 1.00 95.31 80 LEU A O 1
ATOM 650 N N . ASP A 1 81 ? 1.577 3.547 -4.264 1.00 96.50 81 ASP A N 1
ATOM 651 C CA . ASP A 1 81 ? 1.672 4.527 -5.357 1.00 96.50 81 ASP A CA 1
ATOM 652 C C . ASP A 1 81 ? 3.120 4.957 -5.619 1.00 96.50 81 ASP A C 1
ATOM 654 O O . ASP A 1 81 ? 3.586 4.920 -6.759 1.00 96.50 81 ASP A O 1
ATOM 658 N N . ASN A 1 82 ? 3.864 5.279 -4.559 1.00 96.00 82 ASN A N 1
ATOM 659 C CA . ASN A 1 82 ? 5.274 5.655 -4.678 1.00 96.00 82 ASN A CA 1
ATOM 660 C C . ASN A 1 82 ? 6.131 4.508 -5.236 1.00 96.00 82 ASN A C 1
ATOM 662 O O . ASN A 1 82 ? 7.014 4.734 -6.063 1.00 96.00 82 ASN A O 1
ATOM 666 N N . ARG A 1 83 ? 5.864 3.267 -4.810 1.00 93.19 83 ARG A N 1
ATOM 667 C CA . ARG A 1 83 ? 6.571 2.080 -5.318 1.00 93.19 83 ARG A CA 1
ATOM 668 C C . ARG A 1 83 ? 6.251 1.808 -6.786 1.00 93.19 83 ARG A C 1
ATOM 670 O O . ARG A 1 83 ? 7.156 1.474 -7.540 1.00 93.19 83 ARG A O 1
ATOM 677 N N . ILE A 1 84 ? 4.993 1.978 -7.193 1.00 93.19 84 ILE A N 1
ATOM 678 C CA . ILE A 1 84 ? 4.570 1.847 -8.591 1.00 93.19 84 ILE A CA 1
ATOM 679 C C . ILE A 1 84 ? 5.305 2.863 -9.466 1.00 93.19 84 ILE A C 1
ATOM 681 O O . ILE A 1 84 ? 5.883 2.473 -10.476 1.00 93.19 84 ILE A O 1
ATOM 685 N N . ALA A 1 85 ? 5.327 4.136 -9.064 1.00 94.81 85 ALA A N 1
ATOM 686 C CA . ALA A 1 85 ? 6.023 5.180 -9.812 1.00 94.81 85 ALA A CA 1
ATOM 687 C C . ALA A 1 85 ? 7.526 4.878 -9.943 1.00 94.81 85 ALA A C 1
ATOM 689 O O . ALA A 1 85 ? 8.091 4.986 -11.030 1.00 94.81 85 ALA A O 1
ATOM 690 N N . SER A 1 86 ? 8.158 4.430 -8.851 1.00 92.88 86 SER A N 1
ATOM 691 C CA . SER A 1 86 ? 9.570 4.046 -8.865 1.00 92.88 86 SER A CA 1
ATOM 692 C C . SER A 1 86 ? 9.843 2.865 -9.801 1.00 92.88 86 SER A C 1
ATOM 694 O O . SER A 1 86 ? 10.805 2.918 -10.563 1.00 92.88 86 SER A O 1
ATOM 696 N N . GLU A 1 87 ? 9.002 1.827 -9.797 1.00 91.19 87 GLU A N 1
ATOM 697 C CA . GLU A 1 87 ? 9.201 0.679 -10.689 1.00 91.19 87 GLU A CA 1
ATOM 698 C C . GLU A 1 87 ? 8.944 0.996 -12.159 1.00 91.19 87 GLU A C 1
ATOM 700 O O . GLU A 1 87 ? 9.636 0.466 -13.028 1.00 91.19 87 GLU A O 1
ATOM 705 N N . GLN A 1 88 ? 7.985 1.875 -12.457 1.00 90.94 88 GLN A N 1
ATOM 706 C CA . GLN A 1 88 ? 7.763 2.355 -13.822 1.00 90.94 88 GLN A CA 1
ATOM 707 C C . GLN A 1 88 ? 9.003 3.070 -14.356 1.00 90.94 88 GLN A C 1
ATOM 709 O O . GLN A 1 88 ? 9.494 2.709 -15.425 1.00 90.94 88 GLN A O 1
ATOM 714 N N . GLN A 1 89 ? 9.562 4.000 -13.576 1.00 91.00 89 GLN A N 1
ATOM 715 C CA . GLN A 1 89 ? 10.786 4.705 -13.949 1.00 91.00 89 GLN A CA 1
ATOM 716 C C . GLN A 1 89 ? 11.949 3.728 -14.186 1.00 91.00 89 GLN A C 1
ATOM 718 O O . GLN A 1 89 ? 12.607 3.780 -15.224 1.00 91.00 89 GLN A O 1
ATOM 723 N N . GLN A 1 90 ? 12.174 2.783 -13.269 1.00 88.00 90 GLN A N 1
ATOM 724 C CA . GLN A 1 90 ? 13.246 1.798 -13.429 1.00 88.00 90 GLN A CA 1
ATOM 725 C C . GLN A 1 90 ? 13.037 0.896 -14.653 1.00 88.00 90 GLN A C 1
ATOM 727 O O . GLN A 1 90 ? 13.997 0.532 -15.333 1.00 88.00 90 GLN A O 1
ATOM 732 N N . ALA A 1 91 ? 11.797 0.501 -14.950 1.00 86.50 91 ALA A N 1
ATOM 733 C CA . ALA A 1 91 ? 11.492 -0.290 -16.136 1.00 86.50 91 ALA A CA 1
ATOM 734 C C . ALA A 1 91 ? 11.790 0.489 -17.428 1.00 86.50 91 ALA A C 1
ATOM 736 O O . ALA A 1 91 ? 12.360 -0.073 -18.364 1.00 86.50 91 ALA A O 1
ATOM 737 N N . GLU A 1 92 ? 11.467 1.781 -17.473 1.00 87.19 92 GLU A N 1
ATOM 738 C CA . GLU A 1 92 ? 11.782 2.661 -18.602 1.00 87.19 92 GLU A CA 1
ATOM 739 C C . GLU A 1 92 ? 13.293 2.848 -18.793 1.00 87.19 92 GLU A C 1
ATOM 741 O O . GLU A 1 92 ? 13.785 2.719 -19.918 1.00 87.19 92 GLU A O 1
ATOM 746 N N . GLU A 1 93 ? 14.045 3.052 -17.709 1.00 88.38 93 GLU A N 1
ATOM 747 C CA . GLU A 1 93 ? 15.512 3.130 -17.728 1.00 88.38 93 GLU A CA 1
ATOM 748 C C . GLU A 1 93 ? 16.132 1.819 -18.246 1.00 88.38 93 GLU A C 1
ATOM 750 O O . GLU A 1 93 ? 16.939 1.829 -19.179 1.00 88.38 93 GLU A O 1
ATOM 755 N N . ARG A 1 94 ? 15.675 0.660 -17.741 1.00 85.56 94 ARG A N 1
ATOM 756 C CA . ARG A 1 94 ? 16.096 -0.672 -18.225 1.00 85.56 94 ARG A CA 1
ATOM 757 C C . ARG A 1 94 ? 15.768 -0.902 -19.704 1.00 85.56 94 ARG A C 1
ATOM 759 O O . ARG A 1 94 ? 16.456 -1.670 -20.380 1.00 85.56 94 ARG A O 1
ATOM 766 N N . ARG A 1 95 ? 14.691 -0.300 -20.218 1.00 84.56 95 ARG A N 1
ATOM 767 C CA . ARG A 1 95 ? 14.333 -0.347 -21.647 1.00 84.56 95 ARG A CA 1
ATOM 768 C C . ARG A 1 95 ? 15.238 0.535 -22.491 1.00 84.56 95 ARG A C 1
ATOM 770 O O . ARG A 1 95 ? 15.624 0.117 -23.575 1.00 84.56 95 ARG A O 1
ATOM 777 N N . ALA A 1 96 ? 15.545 1.741 -22.021 1.00 86.19 96 ALA A N 1
ATOM 778 C CA . ALA A 1 96 ? 16.419 2.669 -22.728 1.00 86.19 96 ALA A CA 1
ATOM 779 C C . ALA A 1 96 ? 17.839 2.108 -22.867 1.00 86.19 96 ALA A C 1
ATOM 781 O O . ALA A 1 96 ? 18.362 2.091 -23.976 1.00 86.19 96 ALA A O 1
ATOM 782 N N . MET A 1 97 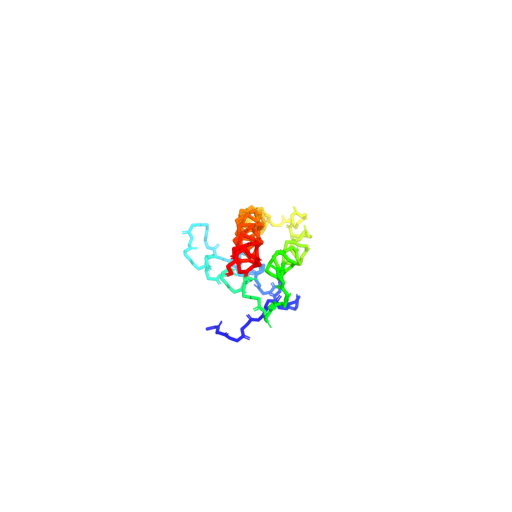? 18.398 1.556 -21.787 1.00 84.19 97 MET A N 1
ATOM 783 C CA . MET A 1 97 ? 19.721 0.919 -21.806 1.00 84.19 97 MET A CA 1
ATOM 784 C C . MET A 1 97 ? 19.794 -0.231 -22.818 1.00 84.19 97 MET A C 1
ATOM 786 O O . MET A 1 97 ? 20.682 -0.247 -23.660 1.00 84.19 97 MET A O 1
ATOM 790 N N . ARG A 1 98 ? 18.798 -1.130 -22.831 1.00 80.25 98 ARG A N 1
ATOM 791 C CA . ARG A 1 98 ? 18.752 -2.238 -23.805 1.00 80.25 98 ARG A CA 1
ATOM 792 C C . ARG A 1 98 ? 18.689 -1.785 -25.264 1.00 80.25 98 ARG A C 1
ATOM 794 O O . ARG A 1 98 ? 19.179 -2.504 -26.124 1.00 80.25 98 ARG A O 1
ATOM 801 N N . ARG A 1 99 ? 18.063 -0.638 -25.557 1.00 79.81 99 ARG A N 1
ATOM 802 C CA . ARG A 1 99 ? 18.051 -0.085 -26.922 1.00 79.81 99 ARG A CA 1
ATOM 803 C C . ARG A 1 99 ? 19.434 0.417 -27.331 1.00 79.81 99 ARG A C 1
ATOM 805 O O . ARG A 1 99 ? 19.866 0.113 -28.432 1.00 79.81 99 ARG A O 1
ATOM 812 N N . LEU A 1 100 ? 20.122 1.120 -26.430 1.00 82.31 100 LEU A N 1
ATOM 813 C CA . LEU A 1 100 ? 21.468 1.643 -26.678 1.00 82.31 100 LEU A CA 1
ATOM 814 C C . LEU A 1 100 ? 22.496 0.524 -26.882 1.00 82.31 100 LEU A C 1
ATOM 816 O O . LEU A 1 100 ? 23.314 0.624 -27.790 1.00 82.31 100 LEU A O 1
ATOM 820 N N . ASP A 1 101 ? 22.433 -0.544 -26.081 1.00 74.69 101 ASP A N 1
ATOM 821 C CA . ASP A 1 101 ? 23.332 -1.696 -26.231 1.00 74.69 101 ASP A CA 1
ATOM 822 C C . ASP A 1 101 ? 23.145 -2.376 -27.601 1.00 74.69 101 ASP A C 1
ATOM 824 O O . ASP A 1 101 ? 24.119 -2.709 -28.268 1.00 74.69 101 ASP A O 1
ATOM 828 N N . PHE A 1 102 ? 21.896 -2.523 -28.060 1.00 70.75 102 PHE A N 1
ATOM 829 C CA . PHE A 1 102 ? 21.595 -3.143 -29.355 1.00 70.75 102 PHE A CA 1
ATOM 830 C C . PHE A 1 102 ? 22.035 -2.273 -30.545 1.00 70.75 102 PHE A C 1
ATOM 832 O O . PHE A 1 102 ? 22.607 -2.780 -31.505 1.00 70.75 102 PHE A O 1
ATOM 839 N N . GLU A 1 103 ? 21.818 -0.957 -30.469 1.00 68.19 103 GLU A N 1
ATOM 840 C CA . GLU A 1 103 ? 22.295 -0.002 -31.483 1.00 68.19 103 GLU A CA 1
ATOM 841 C C . GLU A 1 103 ? 23.834 0.083 -31.523 1.00 68.19 103 GLU A C 1
ATOM 843 O O . GLU A 1 103 ? 24.410 0.329 -32.582 1.00 68.19 103 GLU A O 1
ATOM 848 N N . GLY A 1 104 ? 24.508 -0.138 -30.389 1.00 63.09 104 GLY A N 1
ATOM 849 C CA . GLY A 1 104 ? 25.968 -0.197 -30.296 1.00 63.09 104 GLY A CA 1
ATOM 850 C C . GLY A 1 104 ? 26.574 -1.470 -30.894 1.00 63.09 104 GLY A C 1
ATOM 851 O O . GLY A 1 104 ? 27.613 -1.386 -31.547 1.00 63.09 104 GLY A O 1
ATOM 852 N N . ASP A 1 105 ? 25.915 -2.619 -30.721 1.00 59.88 105 ASP A N 1
ATOM 853 C CA . ASP A 1 105 ? 26.338 -3.904 -31.299 1.00 59.88 105 ASP A CA 1
ATOM 854 C C . ASP A 1 105 ? 26.104 -3.983 -32.822 1.00 59.88 105 ASP A C 1
ATOM 856 O O . ASP A 1 105 ? 26.890 -4.616 -33.521 1.00 59.88 105 ASP A O 1
ATOM 860 N N . GLU A 1 106 ? 25.071 -3.331 -33.375 1.00 59.47 106 GLU A N 1
ATOM 861 C CA . GLU A 1 106 ? 24.863 -3.256 -34.838 1.00 59.47 106 GLU A CA 1
ATOM 862 C C . GLU A 1 106 ? 25.830 -2.287 -35.549 1.00 59.47 106 GLU A C 1
ATOM 864 O O . GLU A 1 106 ? 25.984 -2.347 -36.772 1.00 59.47 106 GLU A O 1
ATOM 869 N N . ALA A 1 107 ? 26.478 -1.387 -34.804 1.00 57.44 107 ALA A N 1
ATOM 870 C CA . ALA A 1 107 ? 27.407 -0.388 -35.333 1.00 57.44 107 ALA A CA 1
ATOM 871 C C . ALA A 1 107 ? 28.895 -0.805 -35.272 1.00 57.44 107 ALA A C 1
ATOM 873 O O . ALA A 1 107 ? 29.748 -0.028 -35.717 1.00 57.44 107 ALA A O 1
ATOM 874 N N . ALA A 1 108 ? 29.205 -1.989 -34.728 1.00 51.34 108 ALA A N 1
ATOM 875 C CA . ALA A 1 108 ? 30.554 -2.552 -34.570 1.00 51.34 108 ALA A CA 1
ATOM 876 C C . ALA A 1 108 ? 30.855 -3.659 -35.596 1.00 51.34 108 ALA A C 1
ATOM 878 O O . ALA A 1 108 ? 32.029 -3.734 -36.034 1.00 51.34 108 ALA A O 1
#

pLDDT: mean 83.46, std 13.7, range [41.16, 96.88]

Mean predicted aligned error: 7.42 Å

Sequence (108 aa):
MENYAGEHFTHRICRALIEIIPENDDRLGSVEVALLNTGGAWGEFGMVEAYQVKKDAVATWLEYPRTKVRAFAEQYRRMLDNRIASEQQQAEERRAMRRLDFEGDEAA

Radius of gyration: 18.08 Å; Cα contacts (8 Å, |Δi|>4): 72; chains: 1; bounding box: 47×24×55 Å

Nearest PDB structures (foldseek):
  3woy-assembly1_A  TM=3.999E-01  e=9.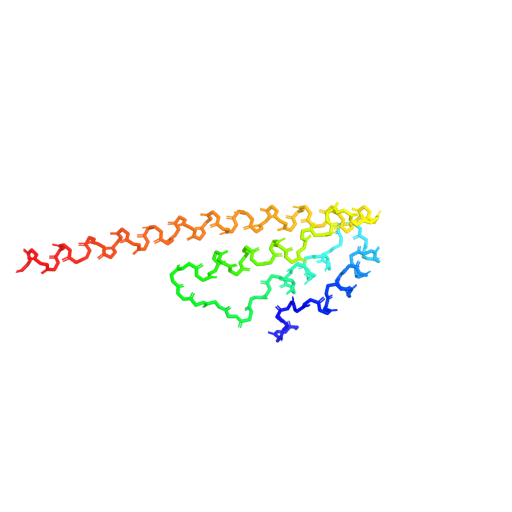438E-01  Homo sapiens
  8wy1-assembly2_B  TM=8.674E-01  e=9.062E+00  Thermoanaerobacter italicus Ab9
  6zve-assembly1_A-2  TM=4.479E-01  e=2.083E+00  Homo sapiens
  5zpu-assembly1_C  TM=4.593E-01  e=5.764E+00  Saccharomyces cerevisiae S288C

Solvent-accessible surface area (backbone atoms only — not comparable to full-atom values): 6209 Å² total; per-residue (Å²): 132,89,87,51,52,54,54,78,81,48,52,61,54,51,47,54,49,49,65,72,49,61,89,94,43,71,65,57,56,53,52,48,54,42,59,62,33,68,84,71,69,63,75,89,56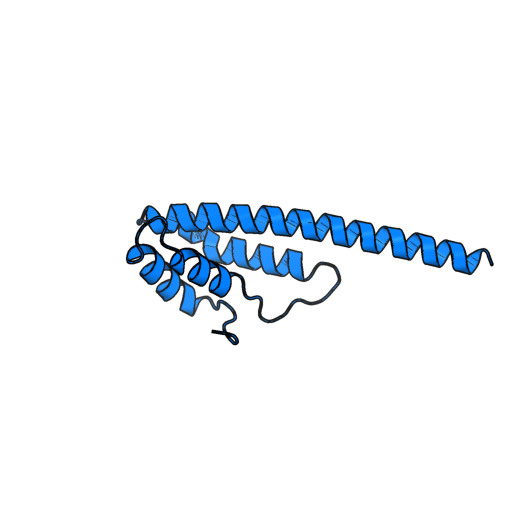,16,64,45,53,53,43,49,54,52,43,58,74,42,51,72,34,63,75,41,93,49,64,61,42,20,54,50,39,53,53,53,40,54,54,41,50,55,51,36,54,52,50,51,53,52,42,51,52,60,50,52,52,56,52,52,54,53,59,53,62,77,73,108

Foldseek 3Di:
DQQAAQDLVCVVVLLVCLQPDDPPDCVLVVSLVNLQHHPDFDDLLRLLVSLVVSLVSLVVQCVPPDPSSNVSSVVSNVVSVVVNVVSVVVSVVVVVVVVVVVVVVVVD

Secondary structure (DSSP, 8-state):
-TT----GGGHHHHHHHHHHSPTT-THHHHHHHHHH--S---STTHHHHHHHHHHHHTGGGGG-S-HHHHHHHHHHHHHHHHHHHHHHHHHHHHHHHHHHHHHHHHT-